Protein AF-A0A534RU12-F1 (afdb_monomer)

Sequence (70 aa):
MRGERVFSEPSSDAAFHRRERAQGRFRRVVRLPGHVASSDAKAELRDGLLTVRIPKAEETRPRKIAIQAG

Structure (mmCIF, N/CA/C/O backbone):
data_AF-A0A534RU12-F1
#
_entry.id   AF-A0A534RU12-F1
#
loop_
_atom_site.group_PDB
_atom_site.id
_atom_site.type_symbol
_atom_site.label_atom_id
_atom_site.label_alt_id
_atom_site.label_comp_id
_atom_site.label_asym_id
_atom_site.label_entity_id
_atom_site.label_seq_id
_atom_site.pdbx_PDB_ins_code
_atom_site.Cartn_x
_atom_site.Cartn_y
_atom_site.Cartn_z
_atom_site.occupancy
_atom_site.B_iso_or_equiv
_atom_site.auth_seq_id
_atom_site.auth_comp_id
_atom_site.auth_asym_id
_atom_site.auth_atom_id
_atom_site.pdbx_PDB_model_num
ATOM 1 N N . MET A 1 1 ? 4.657 -4.162 3.375 1.00 92.69 1 MET A N 1
ATOM 2 C CA . MET A 1 1 ? 4.405 -4.347 1.931 1.00 92.69 1 MET A CA 1
ATOM 3 C C . MET A 1 1 ? 5.724 -4.579 1.202 1.00 92.69 1 MET A C 1
ATOM 5 O O . MET A 1 1 ? 6.669 -3.826 1.421 1.00 92.69 1 MET A O 1
ATOM 9 N N . ARG A 1 2 ? 5.806 -5.633 0.388 1.00 95.69 2 ARG A N 1
ATOM 10 C CA . ARG A 1 2 ? 6.935 -5.940 -0.505 1.00 95.69 2 ARG A CA 1
ATOM 11 C C . ARG A 1 2 ? 6.370 -6.326 -1.871 1.00 95.69 2 ARG A C 1
ATOM 13 O O . ARG A 1 2 ? 5.247 -6.816 -1.920 1.00 95.69 2 ARG A O 1
ATOM 20 N N . GLY A 1 3 ? 7.132 -6.117 -2.932 1.00 95.44 3 GLY A N 1
ATOM 21 C CA . GLY A 1 3 ? 6.768 -6.555 -4.275 1.00 95.44 3 GLY A CA 1
ATOM 22 C C . GLY A 1 3 ? 7.855 -6.211 -5.280 1.00 95.44 3 GLY A C 1
ATOM 23 O O . GLY A 1 3 ? 8.884 -5.638 -4.918 1.00 95.44 3 GLY A O 1
ATOM 24 N N . GLU A 1 4 ? 7.623 -6.563 -6.536 1.00 95.56 4 GLU A N 1
ATOM 25 C CA . GLU A 1 4 ? 8.538 -6.304 -7.641 1.00 95.56 4 GLU A CA 1
ATOM 26 C C . GLU A 1 4 ? 7.749 -5.790 -8.840 1.00 95.56 4 GLU A C 1
ATOM 28 O O . GLU A 1 4 ? 6.698 -6.332 -9.176 1.00 95.56 4 GLU A O 1
ATOM 33 N N . ARG A 1 5 ? 8.230 -4.706 -9.454 1.00 93.38 5 ARG A N 1
ATOM 34 C CA . ARG A 1 5 ? 7.643 -4.146 -10.671 1.00 93.38 5 ARG A CA 1
ATOM 35 C C . ARG A 1 5 ? 8.541 -4.470 -11.854 1.00 93.38 5 ARG A C 1
ATOM 37 O O . ARG A 1 5 ? 9.572 -3.824 -12.043 1.00 93.38 5 ARG A O 1
ATOM 44 N N . VAL A 1 6 ? 8.122 -5.465 -12.625 1.00 91.38 6 VAL A N 1
ATOM 45 C CA . VAL A 1 6 ? 8.796 -5.915 -13.845 1.00 91.38 6 VAL A CA 1
ATOM 46 C C . VAL A 1 6 ? 8.222 -5.156 -15.039 1.00 91.38 6 VAL A C 1
ATOM 48 O O . VAL A 1 6 ? 7.015 -4.933 -15.117 1.00 91.38 6 VAL A O 1
ATOM 51 N N . PHE A 1 7 ? 9.091 -4.739 -15.953 1.00 86.88 7 PHE A N 1
ATOM 52 C CA . PHE A 1 7 ? 8.709 -4.191 -17.252 1.00 86.88 7 PHE A CA 1
ATOM 53 C C . PHE A 1 7 ? 9.238 -5.100 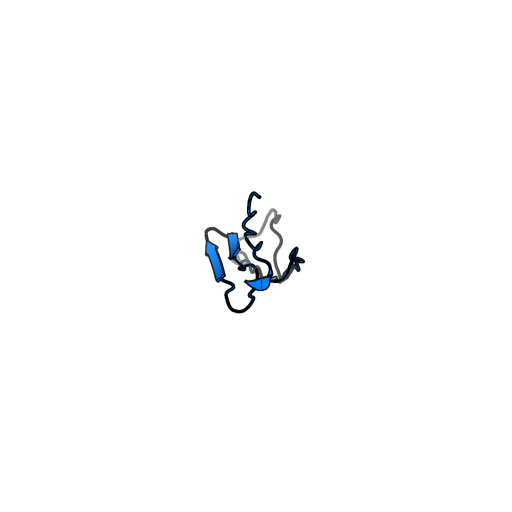-18.347 1.00 86.88 7 PHE A C 1
ATOM 55 O O . PHE A 1 7 ? 10.304 -5.689 -18.184 1.00 86.88 7 PHE A O 1
ATOM 62 N N . SER A 1 8 ? 8.515 -5.173 -19.459 1.00 83.81 8 SER A N 1
ATOM 63 C CA . SER A 1 8 ? 9.016 -5.827 -20.658 1.00 83.81 8 SER A CA 1
ATOM 64 C C . SER A 1 8 ? 10.153 -5.016 -21.271 1.00 83.81 8 SER A C 1
ATOM 66 O O . SER A 1 8 ? 10.123 -3.779 -21.291 1.00 83.81 8 SER A O 1
ATOM 68 N N . GLU A 1 9 ? 11.150 -5.731 -21.776 1.00 87.31 9 GLU A N 1
ATOM 69 C CA . GLU A 1 9 ? 12.148 -5.154 -22.665 1.00 87.31 9 GLU A CA 1
ATOM 70 C C . GLU A 1 9 ? 11.517 -4.844 -24.031 1.00 87.31 9 GLU A C 1
ATOM 72 O O . GLU A 1 9 ? 10.502 -5.453 -24.395 1.00 87.31 9 GLU A O 1
ATOM 77 N N . PRO A 1 10 ? 12.046 -3.850 -24.763 1.00 86.12 10 PRO A N 1
ATOM 78 C CA . PRO A 1 10 ? 11.598 -3.579 -26.116 1.00 86.12 10 PRO A CA 1
ATOM 79 C C . PRO A 1 10 ? 11.949 -4.764 -27.025 1.00 86.12 10 PRO A C 1
ATOM 81 O O . PRO A 1 10 ? 12.855 -5.546 -26.735 1.00 86.12 10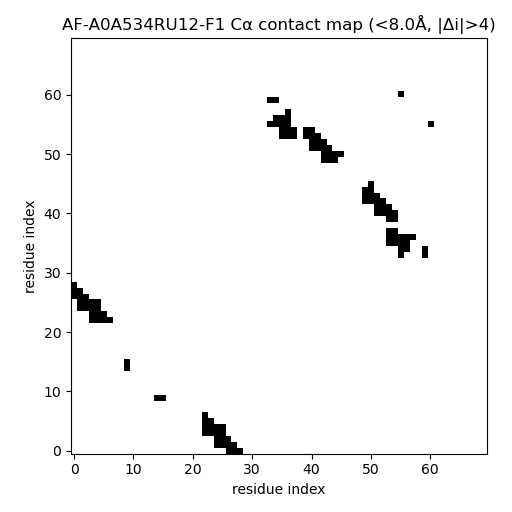 PRO A O 1
ATOM 84 N N . SER A 1 11 ? 11.214 -4.907 -28.127 1.00 87.31 11 SER A N 1
ATOM 85 C CA . SER A 1 11 ? 11.574 -5.849 -29.190 1.00 87.31 11 SER A CA 1
ATOM 86 C C . SER A 1 11 ? 12.964 -5.530 -29.750 1.00 87.31 11 SER A C 1
ATOM 88 O O . SER A 1 11 ? 13.423 -4.396 -29.633 1.00 87.31 11 SER A O 1
ATOM 90 N N . SER A 1 12 ? 13.598 -6.495 -30.421 1.00 87.06 12 SER A N 1
ATOM 91 C CA . SER A 1 12 ? 14.935 -6.345 -31.026 1.00 87.06 12 SER A CA 1
ATOM 92 C C . SER A 1 12 ? 15.093 -5.099 -31.900 1.00 87.06 12 SER A C 1
ATOM 94 O O . SER A 1 12 ? 16.173 -4.520 -31.957 1.00 87.06 12 SER A O 1
ATOM 96 N N . ASP A 1 13 ? 14.003 -4.669 -32.535 1.00 93.44 13 ASP A N 1
ATOM 97 C CA . ASP A 1 13 ? 14.001 -3.574 -33.505 1.00 93.44 13 ASP A CA 1
ATOM 98 C C . ASP A 1 13 ? 13.619 -2.221 -32.872 1.00 93.44 13 ASP A C 1
ATOM 100 O O . ASP A 1 13 ? 13.362 -1.245 -33.575 1.00 93.44 13 ASP A O 1
ATOM 104 N N . ALA A 1 14 ? 13.544 -2.148 -31.538 1.00 91.25 14 ALA A N 1
ATOM 105 C CA . ALA A 1 14 ? 13.146 -0.952 -30.806 1.00 91.25 14 ALA A CA 1
ATOM 106 C C . ALA A 1 14 ? 14.081 -0.655 -29.624 1.00 91.25 14 ALA A C 1
ATOM 108 O O . ALA A 1 14 ? 14.559 -1.547 -28.928 1.00 91.25 14 ALA A O 1
ATOM 109 N N . ALA A 1 15 ? 14.295 0.634 -29.352 1.00 91.50 15 ALA A N 1
ATOM 110 C CA . ALA A 1 15 ? 15.086 1.106 -28.220 1.00 91.50 15 ALA A CA 1
ATOM 111 C C . ALA A 1 15 ? 14.349 2.207 -27.452 1.00 91.50 15 ALA A C 1
ATOM 113 O O . ALA A 1 15 ? 13.580 2.990 -28.012 1.00 91.50 15 ALA A O 1
ATOM 114 N N . PHE A 1 16 ? 14.598 2.294 -26.146 1.00 91.00 16 PHE A N 1
ATOM 115 C CA . PHE A 1 16 ? 14.084 3.403 -25.351 1.00 91.00 16 PHE A CA 1
ATOM 116 C C . PHE A 1 16 ? 14.878 4.676 -25.647 1.00 91.00 16 PHE A C 1
ATOM 118 O O . PHE A 1 16 ? 16.069 4.739 -25.359 1.00 91.00 16 PHE A O 1
ATOM 125 N N . HIS A 1 17 ? 14.206 5.731 -26.108 1.00 92.75 17 HIS A N 1
ATOM 126 C CA . HIS A 1 17 ? 14.794 7.076 -26.107 1.00 92.75 17 HIS A CA 1
ATOM 127 C C . HIS A 1 17 ? 14.921 7.637 -24.685 1.00 92.75 17 HIS A C 1
ATOM 129 O O . HIS A 1 17 ? 15.887 8.324 -24.361 1.00 92.75 17 HIS A O 1
ATOM 135 N N . ARG A 1 18 ? 13.948 7.336 -23.813 1.00 92.12 18 ARG A N 1
ATOM 136 C CA . ARG A 1 18 ? 13.961 7.738 -22.404 1.00 92.12 18 ARG A CA 1
ATOM 137 C C . ARG A 1 18 ? 13.168 6.760 -21.545 1.00 92.12 18 ARG A C 1
ATOM 139 O O . ARG A 1 18 ? 12.154 6.214 -21.976 1.00 92.12 18 ARG A O 1
ATOM 146 N N . ARG A 1 19 ? 13.617 6.568 -20.303 1.00 89.38 19 ARG A N 1
ATOM 147 C CA . ARG A 1 19 ? 12.959 5.714 -19.313 1.00 89.38 19 ARG A CA 1
ATOM 148 C C . ARG A 1 19 ? 12.905 6.399 -17.951 1.00 89.38 19 ARG A C 1
ATOM 150 O O . ARG A 1 19 ? 13.915 6.532 -17.275 1.00 89.38 19 ARG A O 1
ATOM 157 N N . GLU A 1 20 ? 11.709 6.811 -17.549 1.00 93.50 20 GLU A N 1
ATOM 158 C CA . GLU A 1 20 ? 11.508 7.613 -16.327 1.00 93.50 20 GLU A CA 1
ATOM 159 C C . GLU A 1 20 ? 10.862 6.818 -15.193 1.00 93.50 20 GLU A C 1
ATOM 161 O O . GLU A 1 20 ? 11.066 7.094 -14.012 1.00 93.50 20 GLU A O 1
ATOM 166 N N . ARG A 1 21 ? 10.071 5.797 -15.539 1.00 91.38 21 ARG A N 1
ATOM 167 C CA . ARG A 1 21 ? 9.395 4.958 -14.550 1.00 91.38 21 ARG A CA 1
ATOM 168 C C . ARG A 1 21 ? 10.406 3.995 -13.933 1.00 91.38 21 ARG A C 1
ATOM 170 O O . ARG A 1 21 ? 10.959 3.154 -14.638 1.00 91.38 21 ARG A O 1
ATOM 177 N N . ALA A 1 22 ? 10.575 4.070 -12.612 1.00 89.12 22 ALA A N 1
ATOM 178 C CA . ALA A 1 22 ? 11.402 3.126 -11.856 1.00 89.12 22 ALA A CA 1
ATOM 179 C C . ALA A 1 22 ? 10.953 1.671 -12.083 1.00 89.12 22 ALA A C 1
ATOM 181 O O . ALA A 1 22 ? 9.782 1.437 -12.368 1.00 89.12 22 ALA A O 1
ATOM 182 N N . GLN A 1 23 ? 11.844 0.698 -11.922 1.00 91.44 23 GLN A N 1
ATOM 183 C CA . GLN A 1 23 ? 11.531 -0.734 -11.975 1.00 91.44 23 GLN A CA 1
ATOM 184 C C . GLN A 1 23 ? 12.185 -1.472 -10.805 1.00 91.44 23 GLN A C 1
ATOM 186 O O . GLN A 1 23 ? 13.039 -0.908 -10.122 1.00 91.44 23 GLN A O 1
ATOM 191 N N . GLY A 1 24 ? 11.810 -2.733 -10.603 1.00 93.31 24 GLY A N 1
ATOM 192 C CA . GLY A 1 24 ? 12.443 -3.620 -9.633 1.00 93.31 24 GLY A CA 1
ATOM 193 C C . GLY A 1 24 ? 11.702 -3.722 -8.302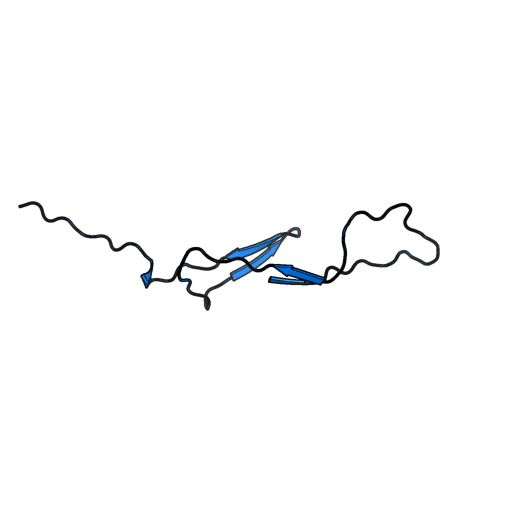 1.00 93.31 24 GLY A C 1
ATOM 194 O O . GLY A 1 24 ? 10.506 -3.425 -8.190 1.00 93.31 24 GLY A O 1
ATOM 195 N N . ARG A 1 25 ? 12.418 -4.219 -7.292 1.00 96.50 25 ARG A N 1
ATOM 196 C CA . ARG A 1 25 ? 11.863 -4.559 -5.979 1.00 96.50 25 ARG A CA 1
ATOM 197 C C . ARG A 1 25 ? 11.587 -3.321 -5.142 1.00 96.50 25 ARG A C 1
ATOM 199 O O . ARG A 1 25 ? 12.391 -2.397 -5.080 1.00 96.50 25 ARG A O 1
ATOM 206 N N . PHE A 1 26 ? 10.478 -3.346 -4.417 1.00 95.75 26 PHE A N 1
ATOM 207 C CA . PHE A 1 26 ? 10.131 -2.321 -3.446 1.00 95.75 26 PHE A CA 1
ATOM 208 C C . PHE A 1 26 ? 9.765 -2.939 -2.099 1.00 95.75 26 PHE A C 1
ATOM 210 O O . PHE A 1 26 ? 9.230 -4.047 -1.998 1.00 95.75 26 PHE A O 1
ATOM 217 N N . ARG A 1 27 ? 10.017 -2.177 -1.032 1.00 96.88 27 ARG A N 1
ATOM 218 C CA . ARG A 1 27 ? 9.580 -2.497 0.326 1.00 96.88 27 ARG A CA 1
ATOM 219 C C . ARG A 1 27 ? 9.121 -1.231 1.032 1.00 96.88 27 ARG A C 1
ATOM 221 O O . ARG A 1 27 ? 9.859 -0.258 1.122 1.00 96.88 27 ARG A O 1
ATOM 228 N N . ARG A 1 28 ? 7.921 -1.284 1.608 1.00 95.69 28 ARG A N 1
ATOM 229 C CA . ARG A 1 28 ? 7.381 -0.243 2.482 1.00 95.69 28 ARG A CA 1
ATOM 230 C C . ARG A 1 28 ? 6.943 -0.844 3.809 1.00 95.69 28 ARG A C 1
ATOM 232 O O . ARG A 1 28 ? 6.293 -1.894 3.852 1.00 95.69 28 ARG A O 1
ATOM 239 N N . VAL A 1 29 ? 7.303 -0.159 4.886 1.00 96.88 29 VAL A N 1
ATOM 240 C CA . VAL A 1 29 ? 6.861 -0.443 6.251 1.00 96.88 29 VAL A CA 1
ATOM 241 C C . VAL A 1 29 ? 6.131 0.796 6.743 1.00 96.88 29 VAL A C 1
ATOM 243 O O . VAL A 1 29 ? 6.628 1.908 6.575 1.00 96.88 29 VAL A O 1
ATOM 246 N N . VAL A 1 30 ? 4.944 0.596 7.303 1.00 94.94 30 VAL A N 1
ATOM 247 C CA . VAL A 1 30 ? 4.112 1.653 7.877 1.00 94.94 30 VAL A CA 1
ATOM 248 C C . VAL A 1 30 ? 3.803 1.233 9.304 1.00 94.94 30 VAL A C 1
ATOM 250 O O . VAL A 1 30 ? 3.424 0.085 9.532 1.00 94.94 30 VAL A O 1
ATOM 253 N N . ARG A 1 31 ? 4.010 2.139 10.261 1.00 95.56 31 ARG A N 1
ATOM 254 C CA . ARG A 1 31 ? 3.591 1.924 11.648 1.00 95.56 31 ARG A CA 1
ATOM 255 C C . ARG A 1 31 ? 2.127 2.318 11.768 1.00 95.56 31 ARG A C 1
ATOM 257 O O . ARG A 1 31 ? 1.742 3.376 11.277 1.00 95.56 31 ARG A O 1
ATOM 264 N N . LEU A 1 32 ? 1.330 1.461 12.392 1.00 93.19 32 LEU A N 1
ATOM 265 C CA . LEU A 1 32 ? -0.078 1.740 12.649 1.00 93.19 32 LEU A CA 1
ATOM 266 C C . LEU A 1 32 ? -0.215 2.460 13.998 1.00 93.19 32 LEU A C 1
ATOM 268 O O . LEU A 1 32 ? 0.570 2.185 14.905 1.00 93.19 32 LEU A O 1
ATOM 272 N N . PRO A 1 33 ? -1.190 3.370 14.147 1.00 88.56 33 PRO A N 1
ATOM 273 C CA . PRO A 1 33 ? -1.321 4.213 15.336 1.00 88.56 33 PRO A CA 1
ATOM 274 C C . PRO A 1 33 ? -1.915 3.495 16.564 1.00 88.56 33 PRO A C 1
ATOM 276 O O . PRO A 1 33 ? -2.177 4.144 17.569 1.00 88.56 33 PRO A O 1
ATOM 279 N N . GLY A 1 34 ? -2.166 2.183 16.507 1.00 89.44 34 GLY A N 1
ATOM 280 C CA . GLY A 1 34 ? -2.746 1.431 17.619 1.00 89.44 34 GLY A CA 1
ATOM 281 C C . GLY A 1 34 ? -2.828 -0.070 17.353 1.00 89.44 34 GLY A C 1
ATOM 282 O O . GLY A 1 34 ? -2.357 -0.555 16.321 1.00 89.44 34 GLY A O 1
ATOM 283 N N . HIS A 1 35 ? -3.440 -0.795 18.291 1.00 91.81 35 HIS A N 1
ATOM 284 C CA . HIS A 1 35 ? -3.646 -2.237 18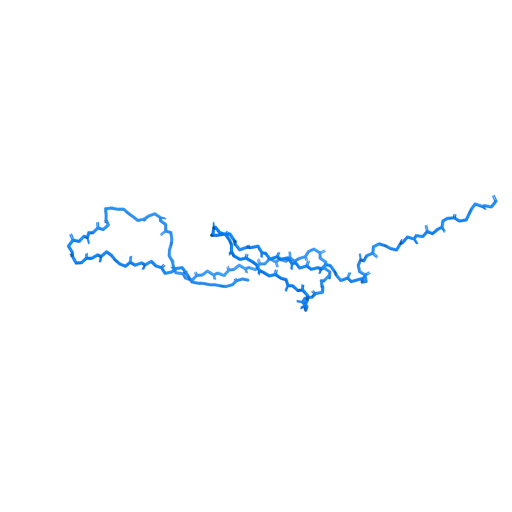.178 1.00 91.81 35 HIS A CA 1
ATOM 285 C C . HIS A 1 35 ? -4.677 -2.569 17.094 1.00 91.81 35 HIS A C 1
ATOM 287 O O . HIS A 1 35 ? -5.695 -1.890 16.934 1.00 91.81 35 HIS A O 1
ATOM 293 N N . VAL A 1 36 ? -4.409 -3.635 16.348 1.00 94.00 36 VAL A N 1
ATOM 294 C CA . VAL A 1 36 ? -5.209 -4.058 15.197 1.00 94.00 36 VAL A CA 1
ATOM 295 C C . VAL A 1 36 ? -5.532 -5.543 15.266 1.00 94.00 36 VAL A C 1
ATOM 297 O O . VAL A 1 36 ? -4.725 -6.327 15.762 1.00 94.00 36 VAL A O 1
ATOM 300 N N . ALA A 1 37 ? -6.686 -5.926 14.724 1.00 94.06 37 ALA A N 1
ATOM 301 C CA . ALA A 1 37 ? -7.043 -7.322 14.493 1.00 94.06 37 ALA A CA 1
ATOM 302 C C . ALA A 1 37 ? -6.398 -7.779 13.175 1.00 94.06 37 ALA A C 1
ATOM 304 O O . ALA A 1 37 ? -6.990 -7.696 12.100 1.00 94.06 37 ALA A O 1
ATOM 305 N N . SER A 1 38 ? -5.126 -8.177 13.240 1.00 91.38 38 SER A N 1
ATOM 306 C CA . SER A 1 38 ? -4.322 -8.494 12.051 1.00 91.38 38 SER A CA 1
ATOM 3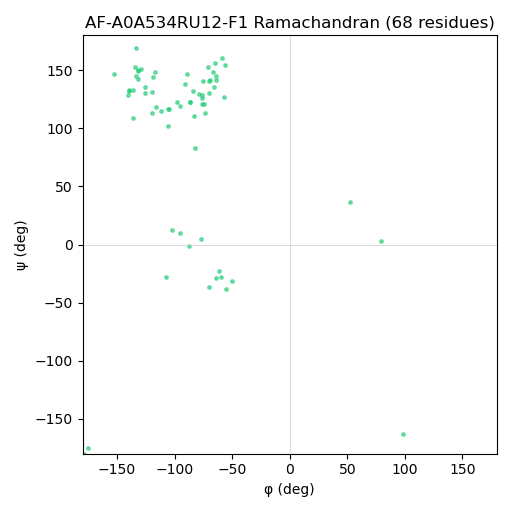07 C C . SER A 1 38 ? -4.842 -9.694 11.256 1.00 91.38 38 SER A C 1
ATOM 309 O O . SER A 1 38 ? -4.655 -9.722 10.041 1.00 91.38 38 SER A O 1
ATOM 311 N N . SER A 1 39 ? -5.512 -10.645 11.915 1.00 94.81 39 SER A N 1
ATOM 312 C CA . SER A 1 39 ? -6.166 -11.802 11.285 1.00 94.81 39 SER A CA 1
ATOM 313 C C . SER A 1 39 ? -7.245 -11.403 10.280 1.00 94.81 39 SER A C 1
ATOM 315 O O . SER A 1 39 ? -7.467 -12.116 9.307 1.00 94.81 39 SER A O 1
ATOM 317 N N . ASP A 1 40 ? -7.866 -10.240 10.484 1.00 95.25 40 ASP A N 1
ATOM 318 C CA . ASP A 1 40 ? -9.048 -9.795 9.742 1.00 95.25 40 ASP A CA 1
ATOM 319 C C . ASP A 1 40 ? -8.694 -8.756 8.667 1.00 95.25 40 ASP A C 1
ATOM 321 O O . ASP A 1 40 ? -9.560 -8.067 8.114 1.00 95.25 40 ASP A O 1
ATOM 325 N N . ALA A 1 41 ? -7.400 -8.603 8.376 1.00 95.81 41 ALA A N 1
ATOM 326 C CA . ALA A 1 41 ? -6.919 -7.695 7.352 1.00 95.81 41 ALA A CA 1
ATOM 327 C C . ALA A 1 41 ? -7.380 -8.140 5.954 1.00 95.81 41 ALA A C 1
ATOM 329 O O . ALA A 1 41 ? -7.270 -9.304 5.574 1.00 95.81 41 ALA A O 1
ATOM 330 N N . LYS A 1 42 ? -7.843 -7.181 5.148 1.00 97.81 42 LYS A N 1
ATOM 331 C CA . LYS A 1 42 ? -8.237 -7.383 3.747 1.00 97.81 42 LYS A CA 1
ATOM 332 C C . LYS A 1 42 ? -7.368 -6.534 2.832 1.00 97.81 42 LYS A C 1
ATOM 334 O O . LYS A 1 42 ? -7.019 -5.404 3.177 1.00 97.81 42 LYS A O 1
ATOM 339 N N . ALA A 1 43 ? -7.050 -7.051 1.652 1.00 97.56 43 ALA A N 1
ATOM 340 C CA . ALA A 1 43 ? -6.295 -6.329 0.638 1.00 97.56 43 ALA A CA 1
ATOM 341 C C . ALA A 1 43 ? -6.976 -6.445 -0.729 1.00 97.56 43 ALA A C 1
ATOM 343 O O . ALA A 1 43 ? -7.508 -7.496 -1.071 1.00 97.56 43 ALA A O 1
ATOM 344 N N . GLU A 1 44 ? -6.943 -5.363 -1.498 1.00 98.19 44 GLU A N 1
ATOM 345 C CA . GLU A 1 44 ? -7.515 -5.269 -2.840 1.00 98.19 44 GLU A CA 1
ATOM 346 C C . GLU A 1 44 ? -6.552 -4.483 -3.732 1.00 98.19 44 GLU A C 1
ATOM 348 O O . GLU A 1 44 ? -6.052 -3.433 -3.326 1.00 98.19 44 GLU A O 1
ATOM 353 N N . LEU A 1 45 ? -6.281 -4.986 -4.936 1.00 96.94 45 LEU A N 1
ATOM 354 C CA . LEU A 1 45 ? -5.506 -4.281 -5.954 1.00 96.94 45 LEU A CA 1
ATOM 355 C C . LEU A 1 45 ? -6.438 -3.922 -7.105 1.00 96.94 45 LEU A C 1
ATOM 357 O O . LEU A 1 45 ? -6.930 -4.809 -7.799 1.00 96.94 45 LEU A O 1
ATOM 361 N N . ARG A 1 46 ? -6.652 -2.626 -7.313 1.00 98.06 46 ARG A N 1
ATOM 362 C CA . ARG A 1 46 ? -7.525 -2.117 -8.368 1.00 98.06 46 ARG A CA 1
ATOM 363 C C . ARG A 1 46 ? -6.894 -0.888 -9.007 1.00 98.06 46 ARG A C 1
ATOM 365 O O . ARG A 1 46 ? -6.403 -0.020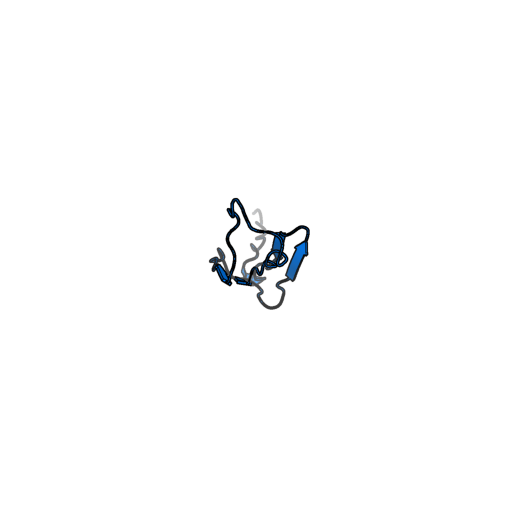 -8.295 1.00 98.06 46 ARG A O 1
ATOM 372 N N . ASP A 1 47 ? -6.853 -0.856 -10.338 1.00 97.12 47 ASP A N 1
ATOM 373 C CA . ASP A 1 47 ? -6.329 0.270 -11.131 1.00 97.12 47 ASP A CA 1
ATOM 374 C C . ASP A 1 47 ? -4.904 0.710 -10.722 1.00 97.12 47 ASP A C 1
ATOM 376 O O . ASP A 1 47 ? -4.559 1.888 -10.703 1.00 97.12 47 ASP A O 1
ATOM 380 N N . GLY A 1 48 ? -4.056 -0.258 -10.349 1.00 93.94 48 GLY A N 1
ATOM 381 C CA . GLY A 1 48 ? -2.682 -0.012 -9.891 1.00 93.94 48 GLY A CA 1
ATOM 382 C C . GLY A 1 48 ? -2.550 0.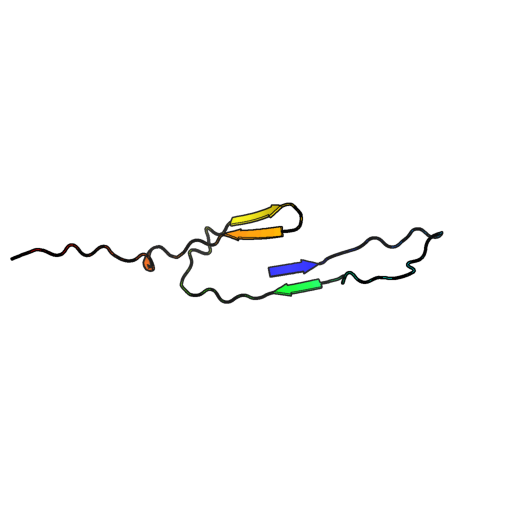455 -8.434 1.00 93.94 48 GLY A C 1
ATOM 383 O O . GLY A 1 48 ? -1.430 0.691 -7.979 1.00 93.94 48 GLY A O 1
ATOM 384 N N . LEU A 1 49 ? -3.654 0.545 -7.682 1.00 96.25 49 LEU A N 1
ATOM 385 C CA . LEU A 1 49 ? -3.679 0.951 -6.279 1.00 96.25 49 LEU A CA 1
ATOM 386 C C . LEU A 1 49 ? -3.931 -0.245 -5.354 1.00 96.25 49 LEU A C 1
ATOM 388 O O . LEU A 1 49 ? -4.998 -0.859 -5.374 1.00 96.25 49 LEU A O 1
ATOM 392 N N . LEU A 1 50 ? -2.950 -0.558 -4.502 1.00 97.12 50 LEU A N 1
ATOM 393 C CA . LEU A 1 50 ? -3.114 -1.543 -3.435 1.00 97.12 50 LEU A CA 1
ATOM 394 C C . LEU A 1 50 ? -3.773 -0.882 -2.219 1.00 97.12 50 LEU A C 1
ATOM 396 O O . LEU A 1 50 ? -3.143 -0.091 -1.515 1.00 97.12 50 LEU A O 1
ATOM 400 N N . THR A 1 51 ? -5.017 -1.255 -1.944 1.00 97.75 51 THR A N 1
ATOM 401 C CA . THR A 1 51 ? -5.756 -0.849 -0.747 1.00 97.75 51 THR A CA 1
ATOM 402 C C . THR A 1 51 ? -5.677 -1.950 0.301 1.00 97.75 51 THR A C 1
ATOM 404 O O . THR A 1 51 ? -6.105 -3.074 0.055 1.00 97.75 51 THR A O 1
ATOM 407 N N . VAL A 1 52 ? -5.165 -1.632 1.492 1.00 96.81 52 VAL A N 1
ATOM 408 C CA . VAL A 1 52 ? -5.106 -2.563 2.630 1.00 96.81 52 VAL A CA 1
ATOM 409 C C . VAL A 1 52 ? -5.984 -2.022 3.754 1.00 96.81 52 VAL A C 1
ATOM 411 O O . VAL A 1 52 ? -5.734 -0.935 4.272 1.00 96.81 52 VAL A O 1
ATOM 414 N N . ARG A 1 53 ? -7.020 -2.775 4.126 1.00 96.44 53 ARG A N 1
ATOM 415 C CA . ARG A 1 53 ? -7.957 -2.460 5.210 1.00 96.44 53 ARG A CA 1
ATOM 416 C C . ARG A 1 53 ? -7.643 -3.351 6.403 1.00 96.44 53 ARG A C 1
ATOM 418 O O . ARG A 1 53 ? -7.763 -4.567 6.307 1.00 96.44 53 ARG A O 1
ATOM 425 N N . ILE A 1 54 ? -7.240 -2.742 7.514 1.00 95.94 54 ILE A N 1
ATOM 426 C CA . ILE A 1 54 ? -6.875 -3.450 8.745 1.00 95.94 54 ILE A CA 1
ATOM 427 C C . ILE A 1 54 ? -7.811 -2.966 9.858 1.00 95.94 54 ILE A C 1
ATOM 429 O O . ILE A 1 54 ? -7.745 -1.785 10.215 1.00 95.94 54 ILE A O 1
ATOM 433 N N . PRO A 1 55 ? -8.697 -3.826 10.389 1.00 94.75 55 PRO A N 1
ATOM 434 C CA . PRO A 1 55 ? -9.582 -3.450 11.483 1.00 94.75 55 PRO A CA 1
ATOM 435 C C . PRO A 1 55 ? -8.803 -3.110 12.758 1.00 94.75 55 PRO A C 1
ATOM 437 O O . PRO A 1 55 ? -7.776 -3.720 13.071 1.00 94.75 55 PRO A O 1
ATOM 440 N N . LYS A 1 56 ? -9.307 -2.136 13.521 1.00 93.19 56 LYS A N 1
ATOM 441 C CA . LYS A 1 56 ? -8.822 -1.881 14.884 1.00 93.19 56 LYS A CA 1
ATOM 442 C C . LYS A 1 56 ? -9.176 -3.065 15.782 1.00 93.19 56 LYS A C 1
ATOM 444 O O . LYS A 1 56 ? -10.214 -3.688 15.580 1.00 93.19 56 LYS A O 1
ATOM 449 N N . ALA A 1 57 ? -8.339 -3.348 16.775 1.00 92.06 57 ALA A N 1
ATOM 450 C CA . ALA A 1 57 ? -8.652 -4.368 17.771 1.00 92.06 57 ALA A CA 1
ATOM 451 C C . ALA A 1 57 ? -9.896 -3.966 18.583 1.00 92.06 57 ALA A C 1
ATOM 453 O O . ALA A 1 57 ? -10.052 -2.794 18.933 1.00 92.06 57 ALA A O 1
ATOM 454 N N . GLU A 1 58 ? -10.760 -4.923 18.922 1.00 83.00 58 GLU A N 1
ATOM 455 C CA . GLU A 1 58 ? -11.997 -4.672 19.683 1.00 83.00 58 GLU A CA 1
ATOM 456 C C . GLU A 1 58 ? -11.743 -3.960 21.018 1.00 83.00 58 GLU A C 1
ATOM 458 O O . GLU A 1 58 ? -12.467 -3.036 21.379 1.00 83.00 58 GLU A O 1
ATOM 463 N N . GLU A 1 59 ? -10.652 -4.308 21.701 1.00 79.88 59 GLU A N 1
ATOM 464 C CA . GLU A 1 59 ? -10.228 -3.694 22.967 1.00 79.88 59 GLU A CA 1
ATOM 465 C C . GLU A 1 59 ? -9.930 -2.192 22.853 1.00 79.88 59 GLU A C 1
ATOM 467 O O . GLU A 1 59 ? -10.004 -1.467 23.843 1.00 79.88 59 GLU A O 1
ATOM 472 N N . THR A 1 60 ? -9.626 -1.704 21.645 1.00 76.69 60 THR A N 1
ATOM 473 C CA . THR A 1 60 ? -9.374 -0.276 21.387 1.00 76.69 60 THR A CA 1
ATOM 474 C C . THR A 1 60 ? -10.640 0.522 21.080 1.00 76.69 60 THR A C 1
ATOM 476 O O . THR A 1 60 ? -10.559 1.733 20.853 1.00 76.69 60 THR A O 1
ATOM 479 N N . ARG A 1 61 ? -11.821 -0.115 21.052 1.00 74.75 61 ARG A N 1
ATOM 480 C CA . ARG A 1 61 ? -13.086 0.604 20.872 1.00 74.75 61 ARG A CA 1
ATOM 481 C C . ARG A 1 61 ? -13.403 1.425 22.132 1.00 74.75 61 ARG A C 1
ATOM 483 O O . ARG A 1 61 ? -13.376 0.875 23.234 1.00 74.75 61 ARG A O 1
ATOM 490 N N . PRO A 1 62 ? -13.730 2.727 22.001 1.00 77.44 62 PRO A N 1
ATOM 491 C CA . PRO A 1 62 ? -14.151 3.540 23.136 1.00 77.44 62 PRO A CA 1
ATOM 492 C C . PRO A 1 62 ? -15.367 2.911 23.819 1.00 77.44 62 PRO A C 1
ATOM 494 O O . PRO A 1 62 ? -16.373 2.624 23.167 1.00 77.44 62 PRO A O 1
ATOM 497 N N . ARG A 1 63 ? -15.290 2.700 25.136 1.00 78.00 63 ARG A N 1
ATOM 498 C CA . ARG A 1 63 ? -16.434 2.220 25.916 1.00 78.00 63 ARG A CA 1
ATOM 499 C C . ARG A 1 63 ? -17.402 3.378 26.133 1.00 78.00 63 ARG A C 1
ATOM 501 O O . ARG A 1 63 ? -17.002 4.443 26.598 1.00 78.00 63 ARG A O 1
ATOM 508 N N . LYS A 1 64 ? -18.679 3.170 25.814 1.00 79.81 64 LYS A N 1
ATOM 509 C CA . LYS A 1 64 ? -19.738 4.124 26.152 1.00 79.81 64 LYS A CA 1
ATOM 510 C C . LYS A 1 64 ? -20.005 4.019 27.653 1.00 79.81 64 LYS A C 1
ATOM 512 O O . LYS A 1 64 ? -20.464 2.982 28.118 1.00 79.81 64 LYS A O 1
ATOM 517 N N . ILE A 1 65 ? -19.696 5.075 28.397 1.00 82.44 65 ILE A N 1
ATOM 518 C CA . ILE A 1 65 ? -19.984 5.161 29.832 1.00 82.44 65 ILE A CA 1
ATOM 519 C C . ILE A 1 65 ? -21.310 5.908 29.977 1.00 82.44 65 ILE A C 1
ATOM 521 O O . ILE A 1 65 ? -21.433 7.041 29.514 1.00 82.44 65 ILE A O 1
ATOM 525 N N . ALA A 1 66 ? -22.319 5.262 30.561 1.00 84.69 66 ALA A N 1
ATOM 526 C CA . ALA A 1 66 ? -23.578 5.923 30.884 1.00 84.69 66 ALA A CA 1
ATOM 527 C C . ALA A 1 66 ? -23.379 6.789 32.135 1.00 84.69 66 ALA A C 1
ATOM 529 O O . ALA A 1 66 ? -22.910 6.290 33.156 1.00 84.69 66 ALA A O 1
ATOM 530 N N . ILE A 1 67 ? -23.724 8.074 32.053 1.00 83.69 67 ILE A N 1
ATOM 531 C CA . ILE A 1 67 ? -23.741 8.964 33.217 1.00 83.69 67 ILE A CA 1
ATOM 532 C C . ILE A 1 67 ? -25.110 8.817 33.887 1.00 83.69 67 ILE A C 1
ATOM 534 O O . ILE A 1 67 ? -26.131 9.020 33.232 1.00 83.69 67 ILE A O 1
ATOM 538 N N . GLN A 1 68 ? -25.136 8.454 35.171 1.00 80.88 68 GLN A N 1
ATOM 539 C CA . GLN A 1 68 ? -26.347 8.527 35.990 1.00 80.88 68 GLN A CA 1
ATOM 540 C C . GLN A 1 68 ? -26.439 9.934 36.588 1.00 80.88 68 GLN A C 1
ATOM 542 O O . GLN A 1 68 ? -25.497 10.390 37.234 1.00 80.88 68 GLN A O 1
ATOM 547 N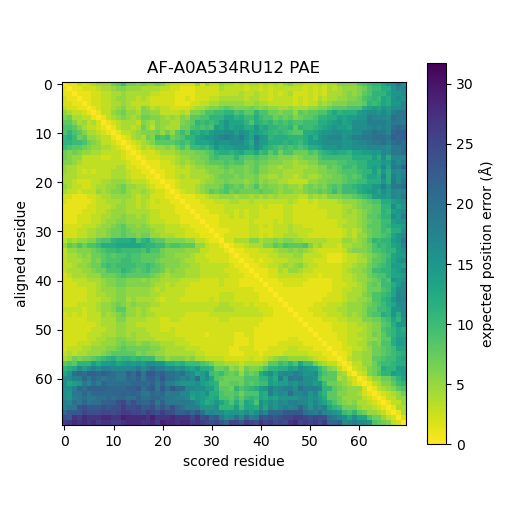 N . ALA A 1 69 ? -27.544 10.632 36.323 1.00 76.69 69 ALA A N 1
ATOM 548 C CA . ALA A 1 69 ? -27.881 11.874 37.008 1.00 76.69 69 ALA A CA 1
ATOM 549 C C . ALA A 1 69 ? -28.457 11.531 38.392 1.00 76.69 69 ALA A C 1
ATOM 551 O O . ALA A 1 69 ? -29.314 10.650 38.484 1.00 76.69 69 ALA A O 1
ATOM 552 N N . GLY A 1 70 ? -27.925 12.176 39.433 1.00 61.22 70 GLY A N 1
ATOM 553 C CA . GLY A 1 70 ? -28.449 12.119 40.801 1.00 61.22 70 GLY A CA 1
ATOM 554 C C . GLY A 1 70 ? -29.614 13.070 41.022 1.00 61.22 70 GLY A C 1
ATOM 555 O O . GLY A 1 70 ? -29.791 13.987 40.187 1.00 61.22 70 GLY A O 1
#

Solvent-accessible surface area (backbone atoms only — not comparable to full-atom values): 5048 Å² total; per-residue (Å²): 93,74,53,68,44,83,77,86,77,69,57,95,92,50,78,80,91,75,84,84,78,84,72,46,77,49,77,53,86,80,88,71,101,65,68,55,35,71,91,67,49,47,75,49,77,55,97,91,44,79,48,73,50,67,44,68,25,77,87,75,54,85,80,87,78,82,84,82,84,131

pLDDT: mean 90.61, std 7.05, range [61.22, 98.19]

Secondary structure (DSSP, 8-state):
-EEEE--PPPPTT---S---S--EEEE-----SS-B-GGG-EEEEETTEEEEE-PBPGGGSPP-PPPPP-

Nearest PDB structures (foldseek):
  1gme-assembly1_B  TM=7.358E-01  e=5.403E-03  Triticum aestivum
  2byu-assembly1_B  TM=8.124E-01  e=3.524E-02  Triticum aestivum
  2h50-assembly1_P  TM=8.777E-01  e=9.581E-02  Saccharomyces cerevisiae
  6l6m-assembly1_A  TM=6.978E-01  e=2.299E-01  Entamoeba histolytica
  5zul-assembly1_C-2  TM=8.067E-01  e=7.539E-01  Mycobacterium marinum M

Mean predicted aligned error: 7.27 Å

Radi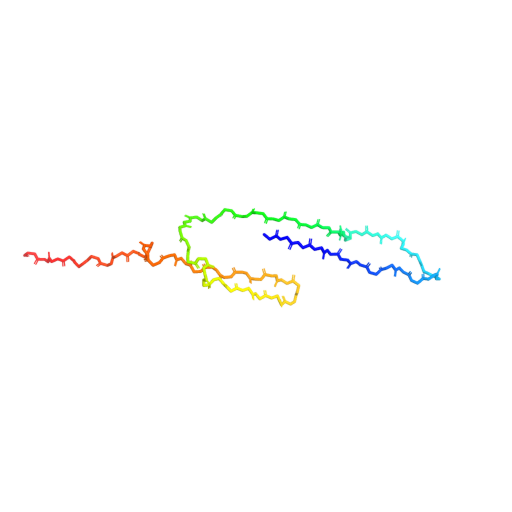us of gyration: 22.61 Å; Cα contacts (8 Å, |Δi|>4): 59; chains: 1; bounding box: 44×24×74 Å

Foldseek 3Di:
DKDWFDDDDDPPVDDDPDDDDDGTIDDDDDDDPAAWPQVPWDWDADPNDIDIDTHHDPVPDDDDDDDDDD